Protein AF-A0A6G6PR09-F1 (afdb_monomer_lite)

Sequence (171 aa):
MLKPNISISYILFSMFFFPSIVLSKNTSIIDSQLFGDISKYIDTPKATYYAAPSIQDLVKICNNGAQKGSSNEYSHCLGFLEAAQQYVTKGTGNCPSISLKDILDNIKYQIDKYEEINTTKRWVYDNKNKTKFEVTSLKPNYINPWQQPAFPFITDALIELGCKKPSNTTQ

Secondary structure (DSSP, 8-state):
--------------------------------TTS--GGGG--SS-----PPPBHHHHHHHHHHHHHH--HHHHHHHHHHHHHHHHHHHTTTSB-----HHHHHHHHHHHHHHHHHHHEEEEEEEETTTTEEEEEEEE-TT---GGGSBHHHHHHHHHHHTT-B-------

Structure (mmCIF, N/CA/C/O backbone):
data_AF-A0A6G6PR09-F1
#
_entry.id   AF-A0A6G6PR09-F1
#
loop_
_atom_site.group_PDB
_atom_site.id
_atom_site.type_symbol
_atom_site.label_atom_id
_atom_site.label_alt_id
_atom_site.label_comp_id
_atom_site.label_asym_id
_atom_site.label_entity_id
_atom_site.label_seq_id
_atom_site.pdbx_PDB_ins_code
_atom_site.Cartn_x
_atom_site.Cartn_y
_atom_site.Cartn_z
_atom_site.occupancy
_atom_site.B_iso_or_equiv
_atom_site.auth_seq_id
_atom_site.auth_comp_id
_atom_site.auth_asym_id
_atom_site.auth_atom_id
_atom_site.pdbx_PDB_model_num
ATOM 1 N N . MET A 1 1 ? 54.053 -10.218 -49.574 1.00 40.81 1 MET A N 1
ATOM 2 C CA . MET A 1 1 ? 54.718 -10.422 -48.266 1.00 40.81 1 MET A CA 1
ATOM 3 C C . MET A 1 1 ? 53.695 -11.079 -47.341 1.00 40.81 1 MET A C 1
ATOM 5 O O . MET A 1 1 ? 52.720 -10.437 -47.001 1.00 40.81 1 MET A O 1
ATOM 9 N N . LEU A 1 2 ? 53.596 -12.412 -47.337 1.00 33.66 2 LEU A N 1
ATOM 10 C CA . LEU A 1 2 ? 54.280 -13.363 -46.436 1.00 33.66 2 LEU A CA 1
ATOM 11 C C . LEU A 1 2 ? 53.885 -13.242 -44.947 1.00 33.66 2 LEU A C 1
ATOM 13 O O . LEU A 1 2 ? 54.615 -12.690 -44.142 1.00 33.66 2 LEU A O 1
ATOM 17 N N . LYS A 1 3 ? 52.727 -13.863 -44.683 1.00 35.44 3 LYS A N 1
ATOM 18 C CA . LYS A 1 3 ? 52.339 -14.773 -43.590 1.00 35.44 3 LYS A CA 1
ATOM 19 C C . LYS A 1 3 ? 52.269 -14.335 -42.103 1.00 35.44 3 LYS A C 1
ATOM 21 O O . LYS A 1 3 ? 52.972 -13.434 -41.669 1.00 35.44 3 LYS A O 1
ATOM 26 N N . PRO A 1 4 ? 51.375 -15.023 -41.351 1.00 63.50 4 PRO A N 1
ATOM 27 C CA . PRO A 1 4 ? 50.831 -14.685 -40.036 1.00 63.50 4 PRO A CA 1
ATOM 28 C C . PRO A 1 4 ? 51.461 -15.545 -38.922 1.00 63.50 4 PRO A C 1
ATOM 30 O O . PRO A 1 4 ? 52.334 -16.351 -39.215 1.00 63.50 4 PRO A O 1
ATOM 33 N N . ASN A 1 5 ? 50.975 -15.432 -37.680 1.00 35.88 5 ASN A N 1
ATOM 34 C CA . ASN A 1 5 ? 51.024 -16.466 -36.626 1.00 35.88 5 ASN A CA 1
ATOM 35 C C . ASN A 1 5 ? 50.200 -15.980 -35.414 1.00 35.88 5 ASN A C 1
ATOM 37 O O . ASN A 1 5 ? 50.211 -14.785 -35.152 1.00 35.88 5 ASN A O 1
ATOM 41 N N . ILE A 1 6 ? 49.513 -16.755 -34.572 1.00 39.53 6 ILE A N 1
ATOM 42 C CA . ILE A 1 6 ? 49.027 -18.142 -34.508 1.00 39.53 6 ILE A CA 1
ATOM 43 C C . ILE A 1 6 ? 47.981 -18.117 -33.368 1.00 39.53 6 ILE A C 1
ATOM 45 O O . ILE A 1 6 ? 48.149 -17.406 -32.379 1.00 39.53 6 ILE A O 1
ATOM 49 N N . SER A 1 7 ? 46.915 -18.897 -33.521 1.00 40.12 7 SER A N 1
ATOM 50 C CA . SER A 1 7 ? 45.900 -19.229 -32.512 1.00 40.12 7 SER A CA 1
ATOM 51 C C . SER A 1 7 ? 46.397 -20.335 -31.578 1.00 40.12 7 SER A C 1
ATOM 53 O O . SER A 1 7 ? 46.925 -21.305 -32.111 1.00 40.12 7 SER A O 1
ATOM 55 N N . ILE A 1 8 ? 46.152 -20.270 -30.257 1.00 41.16 8 ILE A N 1
ATOM 56 C CA . ILE A 1 8 ? 46.015 -21.475 -29.409 1.00 41.16 8 ILE A CA 1
ATOM 57 C C . ILE A 1 8 ? 44.944 -21.260 -28.325 1.00 41.16 8 ILE A C 1
ATOM 59 O O . ILE A 1 8 ? 45.039 -20.381 -27.474 1.00 41.16 8 ILE A O 1
ATOM 63 N N . SER A 1 9 ? 43.937 -22.127 -28.396 1.00 38.12 9 SER A N 1
ATOM 64 C CA . SER A 1 9 ? 42.844 -22.385 -27.460 1.00 38.12 9 SER A CA 1
ATOM 65 C C . SER A 1 9 ? 43.306 -23.299 -26.320 1.00 38.12 9 SER A C 1
ATOM 67 O O . SER A 1 9 ? 44.009 -24.261 -26.609 1.00 38.12 9 SER A O 1
ATOM 69 N N . TYR A 1 10 ? 42.855 -23.077 -25.078 1.00 35.19 10 TYR A N 1
ATOM 70 C CA . TYR A 1 10 ? 42.720 -24.145 -24.077 1.00 35.19 10 TYR A CA 1
ATOM 71 C C . TYR A 1 10 ? 41.512 -23.898 -23.168 1.00 35.19 10 TYR A C 1
ATOM 73 O O . TYR A 1 10 ? 41.486 -22.998 -22.333 1.00 35.19 10 TYR A O 1
ATOM 81 N N . ILE A 1 11 ? 40.515 -24.758 -23.357 1.00 42.94 11 ILE A N 1
ATOM 82 C CA . ILE A 1 11 ? 39.479 -25.107 -22.389 1.00 42.94 11 ILE A CA 1
ATOM 83 C C . ILE A 1 11 ? 40.170 -25.844 -21.238 1.00 42.94 11 ILE A C 1
ATOM 85 O O . ILE A 1 11 ? 40.898 -26.805 -21.491 1.00 42.94 11 ILE A O 1
ATOM 89 N N . LEU A 1 12 ? 39.912 -25.452 -19.989 1.00 40.41 12 LEU A N 1
ATOM 90 C CA . LEU A 1 12 ? 40.232 -26.285 -18.832 1.00 40.41 12 LEU A CA 1
ATOM 91 C C . LEU A 1 12 ? 39.051 -26.332 -17.866 1.00 40.41 12 LEU A C 1
ATOM 93 O O . LEU A 1 12 ? 38.609 -25.346 -17.284 1.00 40.41 12 LEU A O 1
ATOM 97 N N . PHE A 1 13 ? 38.525 -27.546 -17.814 1.00 33.62 13 PHE A N 1
ATOM 98 C CA . PHE A 1 13 ? 37.441 -28.067 -17.011 1.00 33.62 13 PHE A CA 1
ATOM 99 C C . PHE A 1 13 ? 37.963 -28.399 -15.602 1.00 33.62 13 PHE A C 1
ATOM 101 O O . PHE A 1 13 ? 39.130 -28.753 -15.444 1.00 33.62 13 PHE A O 1
ATOM 108 N N . SER A 1 14 ? 37.048 -28.422 -14.630 1.00 38.00 14 SER A N 1
ATOM 109 C CA . SER A 1 14 ? 37.164 -28.992 -13.275 1.00 38.00 14 SER A CA 1
ATOM 110 C C . SER A 1 14 ? 37.894 -28.169 -12.199 1.00 38.00 14 SER A C 1
ATOM 112 O O . SER A 1 14 ? 39.091 -27.933 -12.262 1.00 38.00 14 SER A O 1
ATOM 114 N N . MET A 1 15 ? 37.172 -27.829 -11.126 1.00 31.97 15 MET A N 1
ATOM 115 C CA . MET A 1 15 ? 37.265 -28.590 -9.875 1.00 31.97 15 MET A CA 1
ATOM 116 C C . MET A 1 15 ? 36.101 -28.243 -8.942 1.00 31.97 15 MET A C 1
ATOM 118 O O . MET A 1 15 ? 35.876 -27.097 -8.563 1.00 31.97 15 MET A O 1
ATOM 122 N N . PHE A 1 16 ? 35.363 -29.293 -8.592 1.00 36.72 16 PHE A N 1
ATOM 123 C CA . PHE A 1 16 ? 34.460 -29.363 -7.456 1.00 36.72 16 PHE A CA 1
ATOM 124 C C . PHE A 1 16 ? 35.227 -29.065 -6.164 1.00 36.72 16 PHE A C 1
ATOM 126 O O . PHE A 1 16 ? 36.218 -29.733 -5.889 1.00 36.72 16 PHE A O 1
ATOM 133 N N . PHE A 1 17 ? 34.713 -28.158 -5.337 1.00 34.56 17 PHE A N 1
ATOM 134 C CA . PHE A 1 17 ? 34.972 -28.152 -3.898 1.00 34.56 17 PHE A CA 1
ATOM 135 C C . PHE A 1 17 ? 33.688 -27.754 -3.166 1.00 34.56 17 PHE A C 1
ATOM 137 O O . PHE A 1 17 ? 33.356 -26.580 -3.032 1.00 34.56 17 PHE A O 1
ATOM 144 N N . PHE A 1 18 ? 32.954 -28.766 -2.703 1.00 36.69 18 PHE A N 1
ATOM 145 C CA . PHE A 1 18 ? 32.097 -28.631 -1.530 1.00 36.69 18 PHE A CA 1
ATOM 146 C C . PHE A 1 18 ? 32.991 -28.702 -0.289 1.00 36.69 18 PHE A C 1
ATOM 148 O O . PHE A 1 18 ? 33.855 -29.580 -0.214 1.00 36.69 18 PHE A O 1
ATOM 155 N N . PRO A 1 19 ? 32.710 -27.886 0.731 1.00 36.38 19 PRO A N 1
ATOM 156 C CA . PRO A 1 19 ? 32.724 -28.433 2.074 1.00 36.38 19 PRO A CA 1
ATOM 157 C C . PRO A 1 19 ? 31.354 -28.273 2.729 1.00 36.38 19 PRO A C 1
ATOM 159 O O . PRO A 1 19 ? 30.782 -27.187 2.818 1.00 36.38 19 PRO A O 1
ATOM 162 N N . SER A 1 20 ? 30.842 -29.409 3.191 1.00 30.77 20 SER A N 1
ATOM 163 C CA . SER A 1 20 ? 29.662 -29.523 4.031 1.00 30.77 20 SER A CA 1
ATOM 164 C C . SER A 1 20 ? 29.865 -28.850 5.393 1.00 30.77 20 SER A C 1
ATOM 166 O O . SER A 1 20 ? 30.828 -29.104 6.107 1.00 30.77 20 SER A O 1
ATOM 168 N N . ILE A 1 21 ? 28.886 -28.008 5.705 1.00 43.84 21 ILE A N 1
ATOM 169 C CA . ILE A 1 21 ? 28.291 -27.596 6.985 1.00 43.84 21 ILE A CA 1
ATOM 170 C C . ILE A 1 21 ? 28.734 -28.387 8.236 1.00 43.84 21 ILE A C 1
ATOM 172 O O . ILE A 1 21 ? 28.535 -29.598 8.301 1.00 43.84 21 ILE A O 1
ATOM 176 N N . VAL A 1 22 ? 29.112 -27.657 9.302 1.00 31.44 22 VAL A N 1
ATOM 177 C CA . VAL A 1 22 ? 28.825 -28.034 10.704 1.00 31.44 22 VAL A CA 1
ATOM 178 C C . VAL A 1 22 ? 28.330 -26.815 11.511 1.00 31.44 22 VAL A C 1
ATOM 180 O O . VAL A 1 22 ? 29.077 -25.900 11.835 1.00 31.44 22 VAL A O 1
ATOM 183 N N . LEU A 1 23 ? 27.022 -26.854 11.785 1.00 32.34 23 LEU A N 1
ATOM 184 C CA . LEU A 1 23 ? 26.213 -26.367 12.916 1.00 32.34 23 LEU A CA 1
ATOM 185 C C . LEU A 1 23 ? 26.859 -25.512 14.041 1.00 32.34 23 LEU A C 1
ATOM 187 O O . LEU A 1 23 ? 27.696 -26.017 14.782 1.00 32.34 23 LEU A O 1
ATOM 191 N N . SER A 1 24 ? 26.292 -24.324 14.329 1.00 26.30 24 SER A N 1
ATOM 192 C CA . SER A 1 24 ? 25.945 -23.905 15.711 1.00 26.30 24 SER A CA 1
ATOM 193 C C . SER A 1 24 ? 25.083 -22.623 15.782 1.00 26.30 24 SER A C 1
ATOM 195 O O . SER A 1 24 ? 25.520 -21.542 15.411 1.00 26.30 24 SER A O 1
ATOM 197 N N . LYS A 1 25 ? 23.873 -22.793 16.339 1.00 30.00 25 LYS A N 1
ATOM 198 C CA . LYS A 1 25 ? 23.043 -21.872 17.153 1.00 30.00 25 LYS A CA 1
ATOM 199 C C . LYS A 1 25 ? 22.639 -20.482 16.613 1.00 30.00 25 LYS A C 1
ATOM 201 O O . LYS A 1 25 ? 23.287 -19.478 16.854 1.00 30.00 25 LYS A O 1
ATOM 206 N N . ASN A 1 26 ? 21.405 -20.448 16.101 1.00 33.03 26 ASN A N 1
ATOM 207 C CA . ASN A 1 26 ? 20.289 -19.645 16.627 1.00 33.03 26 ASN A CA 1
ATOM 208 C C . ASN A 1 26 ? 20.554 -18.152 16.924 1.00 33.03 26 ASN A C 1
ATOM 210 O O . ASN A 1 26 ? 20.857 -17.815 18.063 1.00 33.03 26 ASN A O 1
ATOM 214 N N . THR A 1 27 ? 20.340 -17.263 15.947 1.00 32.69 27 THR A N 1
ATOM 215 C CA . THR A 1 27 ? 19.473 -16.058 16.040 1.00 32.69 27 THR A CA 1
ATOM 216 C C . THR A 1 27 ? 19.526 -15.247 14.735 1.00 32.69 27 THR A C 1
ATOM 218 O O . THR A 1 27 ? 20.596 -14.965 14.218 1.00 32.69 27 THR A O 1
ATOM 221 N N . SER A 1 28 ? 18.341 -14.928 14.197 1.00 39.78 28 SER A N 1
ATOM 222 C CA . SER A 1 28 ? 18.007 -13.851 13.242 1.00 39.78 28 SER A CA 1
ATOM 223 C C . SER A 1 28 ? 19.140 -13.221 12.410 1.00 39.78 28 SER A C 1
ATOM 225 O O . SER A 1 28 ? 19.775 -12.266 12.855 1.00 39.78 28 SER A O 1
ATOM 227 N N . ILE A 1 29 ? 19.301 -13.641 11.154 1.00 31.45 29 ILE A N 1
ATOM 228 C CA . ILE A 1 29 ? 20.014 -12.848 10.143 1.00 31.45 29 ILE A CA 1
ATOM 229 C C . ILE A 1 29 ? 19.167 -12.865 8.872 1.00 31.45 29 ILE A C 1
ATOM 231 O O . ILE A 1 29 ? 19.088 -13.868 8.171 1.00 31.45 29 ILE A O 1
ATOM 235 N N . ILE A 1 30 ? 18.481 -11.750 8.629 1.00 39.62 30 ILE A N 1
ATOM 236 C CA . ILE A 1 30 ? 17.954 -11.393 7.315 1.00 39.62 30 ILE A CA 1
ATOM 237 C C . ILE A 1 30 ? 19.177 -11.058 6.455 1.00 39.62 30 ILE A C 1
ATOM 239 O O . ILE A 1 30 ? 20.018 -10.255 6.861 1.00 39.62 30 ILE A O 1
ATOM 243 N N . ASP A 1 31 ? 19.284 -11.725 5.308 1.00 32.38 31 ASP A N 1
ATOM 244 C CA . ASP A 1 31 ? 20.368 -11.638 4.330 1.00 32.38 31 ASP A CA 1
ATOM 245 C C . ASP A 1 31 ? 20.856 -10.201 4.069 1.00 32.38 31 ASP A C 1
ATOM 247 O O . ASP A 1 31 ? 20.256 -9.437 3.317 1.00 32.38 31 ASP A O 1
ATOM 251 N N . SER A 1 32 ? 22.016 -9.854 4.633 1.00 34.84 32 SER A N 1
ATOM 252 C CA . SER A 1 32 ? 22.806 -8.672 4.246 1.00 34.84 32 SER A CA 1
ATOM 253 C C . SER A 1 32 ? 23.679 -8.912 3.004 1.00 34.84 32 SER A C 1
ATOM 255 O O . SER A 1 32 ? 24.531 -8.091 2.686 1.00 34.84 32 SER A O 1
ATOM 257 N N . GLN A 1 33 ? 23.492 -10.014 2.269 1.00 32.50 33 GLN A N 1
ATOM 258 C CA . GLN A 1 33 ? 24.347 -10.350 1.121 1.00 32.50 33 GLN A CA 1
ATOM 259 C C . GLN A 1 33 ? 23.964 -9.663 -0.203 1.00 32.50 33 GLN A C 1
ATOM 261 O O . GLN A 1 33 ? 24.660 -9.854 -1.196 1.00 32.50 33 GLN A O 1
ATOM 266 N N . LEU A 1 34 ? 22.921 -8.821 -0.235 1.00 39.34 34 LEU A N 1
ATOM 267 C CA . LEU A 1 34 ? 22.597 -8.004 -1.419 1.00 39.34 34 LEU A CA 1
ATOM 268 C C . LEU A 1 34 ? 23.230 -6.599 -1.401 1.00 39.34 34 LEU A C 1
ATOM 270 O O . LEU A 1 34 ? 23.156 -5.881 -2.395 1.00 39.34 34 LEU A O 1
ATOM 274 N N . PHE A 1 35 ? 23.879 -6.204 -0.303 1.00 41.72 35 PHE A N 1
ATOM 275 C CA . PHE A 1 35 ? 24.523 -4.897 -0.170 1.00 41.72 35 PHE A CA 1
ATOM 276 C C . PHE A 1 35 ? 26.029 -5.089 0.006 1.00 41.72 35 PHE A C 1
ATOM 278 O O . PHE A 1 35 ? 26.536 -5.208 1.118 1.00 41.72 35 PHE A O 1
ATOM 285 N N . GLY A 1 36 ? 26.738 -5.170 -1.121 1.00 36.78 36 GLY A N 1
ATOM 286 C CA . GLY A 1 36 ? 28.199 -5.164 -1.144 1.00 36.78 36 GLY A CA 1
ATOM 287 C C . GLY A 1 36 ? 28.772 -3.915 -0.470 1.00 36.78 36 GLY A C 1
ATOM 288 O O . GLY A 1 36 ? 28.155 -2.854 -0.481 1.00 36.78 36 GLY A O 1
ATOM 289 N N . ASP A 1 37 ? 29.955 -4.078 0.118 1.00 37.78 37 ASP A N 1
ATOM 290 C CA . ASP A 1 37 ? 30.722 -3.104 0.902 1.00 37.78 37 ASP A CA 1
ATOM 291 C C . ASP A 1 37 ? 30.702 -1.669 0.317 1.00 37.78 37 ASP A C 1
ATOM 293 O O . ASP A 1 37 ? 31.425 -1.334 -0.624 1.00 37.78 37 ASP A O 1
ATOM 297 N N . ILE A 1 38 ? 29.860 -0.794 0.885 1.00 45.84 38 ILE A N 1
ATOM 298 C CA . ILE A 1 38 ? 29.630 0.593 0.419 1.00 45.84 38 ILE A CA 1
ATOM 299 C C . ILE A 1 38 ? 30.730 1.550 0.934 1.00 45.84 38 ILE A C 1
ATOM 301 O O . ILE A 1 38 ? 30.760 2.729 0.579 1.00 45.84 38 ILE A O 1
ATOM 305 N N . SER A 1 39 ? 31.693 1.070 1.735 1.00 40.75 39 SER A N 1
ATOM 306 C CA . SER A 1 39 ? 32.714 1.930 2.366 1.00 40.75 39 SER A CA 1
ATOM 307 C C . SER A 1 39 ? 33.608 2.684 1.371 1.00 40.75 39 SER A C 1
ATOM 309 O O . SER A 1 39 ? 34.194 3.704 1.723 1.00 40.75 39 SER A O 1
ATOM 311 N N . LYS A 1 40 ? 33.658 2.250 0.105 1.00 36.66 40 LYS A N 1
ATOM 312 C CA . LYS A 1 40 ? 34.451 2.892 -0.954 1.00 36.66 40 LYS A CA 1
ATOM 313 C C . LYS A 1 40 ? 33.757 4.057 -1.676 1.00 36.66 40 LYS A C 1
ATOM 315 O O . LYS A 1 40 ? 34.389 4.682 -2.522 1.00 36.66 40 LYS A O 1
ATOM 320 N N . TYR A 1 41 ? 32.495 4.354 -1.351 1.00 42.84 41 TYR A N 1
ATOM 321 C CA . TYR A 1 41 ? 31.700 5.429 -1.973 1.00 42.84 41 TYR A CA 1
ATOM 322 C C . TYR A 1 41 ? 31.380 6.596 -1.018 1.00 42.84 41 TYR A C 1
ATOM 324 O O . TYR A 1 41 ? 30.600 7.491 -1.357 1.00 42.84 41 TYR A O 1
ATOM 332 N N . ILE A 1 42 ? 31.993 6.612 0.170 1.00 41.50 42 ILE A N 1
ATOM 333 C CA . ILE A 1 42 ? 31.803 7.648 1.193 1.00 41.50 42 ILE A CA 1
ATOM 334 C C . ILE A 1 42 ? 32.689 8.860 0.867 1.00 41.50 42 ILE A C 1
ATOM 336 O O . ILE A 1 42 ? 33.671 9.127 1.541 1.00 41.50 42 ILE A O 1
ATOM 340 N N . ASP A 1 43 ? 32.338 9.570 -0.202 1.00 42.50 43 ASP A N 1
ATOM 341 C CA . ASP A 1 43 ? 32.678 10.990 -0.380 1.00 42.50 43 ASP A CA 1
ATOM 342 C C . ASP A 1 43 ? 31.582 11.706 -1.195 1.00 42.50 43 ASP A C 1
ATOM 344 O O . ASP A 1 43 ? 31.814 12.544 -2.064 1.00 42.50 43 ASP A O 1
ATOM 348 N N . THR A 1 44 ? 30.327 11.338 -0.921 1.00 40.97 44 THR A N 1
ATOM 349 C CA . THR A 1 44 ? 29.128 12.000 -1.449 1.00 40.97 44 THR A CA 1
ATOM 350 C C . THR A 1 44 ? 28.242 12.469 -0.292 1.00 40.97 44 THR A C 1
ATOM 352 O O . THR A 1 44 ? 28.250 11.855 0.780 1.00 40.97 44 THR A O 1
ATOM 355 N N . PRO A 1 45 ? 27.509 13.589 -0.451 1.00 39.91 45 PRO A N 1
ATOM 356 C CA . PRO A 1 45 ? 26.755 14.212 0.631 1.00 39.91 45 PRO A CA 1
ATOM 357 C C . PRO A 1 45 ? 25.764 13.219 1.241 1.00 39.91 45 PRO A C 1
ATOM 359 O O . PRO A 1 45 ? 24.792 12.834 0.603 1.00 39.91 45 PRO A O 1
ATOM 362 N N . LYS A 1 46 ? 26.049 12.817 2.486 1.00 35.03 46 LYS A N 1
ATOM 363 C CA . LYS A 1 46 ? 25.165 12.147 3.449 1.00 35.03 46 LYS A CA 1
ATOM 364 C C . LYS A 1 46 ? 24.144 11.217 2.779 1.00 35.03 46 LYS A C 1
ATOM 366 O O . LYS A 1 46 ? 22.962 11.550 2.700 1.00 35.03 46 LYS A O 1
ATOM 371 N N . ALA A 1 47 ? 24.606 10.041 2.344 1.00 36.09 47 ALA A N 1
ATOM 372 C CA . ALA A 1 47 ? 23.732 8.920 2.015 1.00 36.09 47 ALA A CA 1
ATOM 373 C C . ALA A 1 47 ? 22.841 8.642 3.234 1.00 36.09 47 ALA A C 1
ATOM 375 O O . ALA A 1 47 ? 23.245 8.044 4.231 1.00 36.09 47 ALA A O 1
ATOM 376 N N . THR A 1 48 ? 21.642 9.204 3.192 1.00 36.34 48 THR A N 1
ATOM 377 C CA . THR A 1 48 ? 20.598 8.986 4.176 1.00 36.34 48 THR A CA 1
ATOM 378 C C . THR A 1 48 ? 20.187 7.542 3.969 1.00 36.34 48 THR A C 1
ATOM 380 O O . THR A 1 48 ? 19.875 7.144 2.850 1.00 36.34 48 THR A O 1
ATOM 383 N N . TYR A 1 49 ? 20.271 6.728 5.016 1.00 38.38 49 TYR A N 1
ATOM 384 C CA . TYR A 1 49 ? 19.745 5.372 4.995 1.00 38.38 49 TYR A CA 1
ATOM 385 C C . TYR A 1 49 ? 18.234 5.505 4.759 1.00 38.38 49 TYR A C 1
ATOM 387 O O . TYR A 1 49 ? 17.487 5.807 5.689 1.00 38.38 49 TYR A O 1
ATOM 395 N N . TYR A 1 50 ? 17.794 5.431 3.501 1.00 50.31 50 TYR A N 1
ATOM 396 C CA . TYR A 1 50 ? 16.383 5.544 3.153 1.00 50.31 50 TYR A CA 1
ATOM 397 C C . TYR A 1 50 ? 15.714 4.260 3.628 1.00 50.31 50 TYR A C 1
ATOM 399 O O . TYR A 1 50 ? 15.691 3.252 2.925 1.00 50.31 50 TYR A O 1
ATOM 407 N N . ALA A 1 51 ? 15.203 4.282 4.860 1.00 61.72 51 ALA A N 1
ATOM 408 C CA . ALA A 1 51 ? 14.187 3.329 5.266 1.00 61.72 51 ALA A CA 1
ATOM 409 C C . ALA A 1 51 ? 13.084 3.353 4.199 1.00 61.72 51 ALA A C 1
ATOM 411 O O . ALA A 1 51 ? 12.704 4.431 3.732 1.00 61.72 51 ALA A O 1
ATOM 412 N N . ALA A 1 52 ? 12.614 2.175 3.781 1.00 71.62 52 ALA A N 1
ATOM 413 C CA . ALA A 1 52 ? 11.527 2.091 2.815 1.00 71.62 52 ALA A CA 1
ATOM 414 C C . ALA A 1 52 ? 10.353 2.957 3.312 1.00 71.62 52 ALA A C 1
ATOM 416 O O . ALA A 1 52 ? 9.991 2.842 4.488 1.00 71.62 52 ALA A O 1
ATOM 417 N N . PRO A 1 53 ? 9.787 3.838 2.467 1.00 87.50 53 PRO A N 1
ATOM 418 C CA . PRO A 1 53 ? 8.737 4.749 2.895 1.00 87.50 53 PRO A CA 1
ATOM 419 C C . PRO A 1 53 ? 7.538 3.960 3.418 1.00 87.50 53 PRO A C 1
ATOM 421 O O . PRO A 1 53 ? 7.231 2.868 2.924 1.00 87.50 53 PRO A O 1
ATOM 424 N N . SER A 1 54 ? 6.843 4.522 4.407 1.00 93.00 54 SER A N 1
ATOM 425 C CA . SER A 1 54 ? 5.533 4.005 4.797 1.00 93.00 54 SER A CA 1
ATOM 426 C C . SER A 1 54 ? 4.533 4.186 3.648 1.00 93.00 54 SER A C 1
ATOM 428 O O . SER A 1 54 ? 4.738 5.032 2.769 1.00 93.00 54 SER A O 1
ATOM 430 N N . ILE A 1 55 ? 3.425 3.434 3.650 1.00 90.81 55 ILE A N 1
ATOM 431 C CA . ILE A 1 55 ? 2.350 3.655 2.665 1.00 90.81 55 ILE A CA 1
ATOM 432 C C . ILE A 1 55 ? 1.887 5.114 2.709 1.00 90.81 55 ILE A C 1
ATOM 434 O O . ILE A 1 55 ? 1.726 5.750 1.667 1.00 90.81 55 ILE A O 1
ATOM 438 N N . GLN A 1 56 ? 1.711 5.666 3.913 1.00 92.12 56 GLN A N 1
ATOM 439 C CA . GLN A 1 56 ? 1.271 7.045 4.082 1.00 92.12 56 GLN A CA 1
ATOM 440 C C . GLN A 1 56 ? 2.238 8.048 3.437 1.00 92.12 56 GLN A C 1
ATOM 442 O O . GLN A 1 56 ? 1.788 8.994 2.785 1.00 92.12 56 GLN A O 1
ATOM 447 N N . ASP A 1 57 ? 3.545 7.862 3.620 1.00 91.25 57 ASP A N 1
ATOM 448 C CA . ASP A 1 57 ? 4.552 8.773 3.072 1.00 91.25 57 ASP A CA 1
ATOM 449 C C . ASP A 1 57 ? 4.625 8.668 1.556 1.00 91.25 57 ASP A C 1
ATOM 451 O O . ASP A 1 57 ? 4.624 9.691 0.872 1.00 91.25 57 ASP A O 1
ATOM 455 N N . LEU A 1 58 ? 4.594 7.447 1.021 1.00 90.56 58 LEU A N 1
ATOM 456 C CA . LEU A 1 58 ? 4.588 7.246 -0.420 1.00 90.56 58 LEU A CA 1
ATOM 457 C C . LEU A 1 58 ? 3.359 7.889 -1.073 1.00 90.56 58 LEU A C 1
ATOM 459 O O . LEU A 1 58 ? 3.500 8.623 -2.048 1.00 90.56 58 LEU A O 1
ATOM 463 N N . VAL A 1 59 ? 2.162 7.667 -0.521 1.00 89.62 59 VAL A N 1
ATOM 464 C CA . VAL A 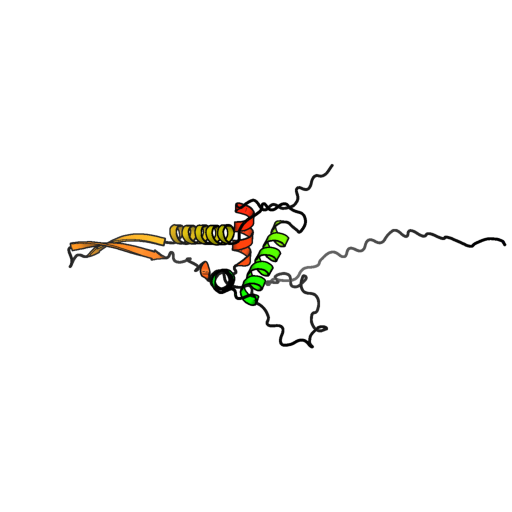1 59 ? 0.919 8.261 -1.040 1.00 89.62 59 VAL A CA 1
ATOM 465 C C . VAL A 1 59 ? 1.007 9.788 -1.032 1.00 89.62 59 VAL A C 1
ATOM 467 O O . VAL A 1 59 ? 0.607 10.431 -2.003 1.00 89.62 59 VAL A O 1
ATOM 470 N N . LYS A 1 60 ? 1.567 10.391 0.026 1.00 89.88 60 LYS A N 1
ATOM 471 C CA . LYS A 1 60 ? 1.799 11.843 0.086 1.00 89.88 60 LYS A CA 1
ATOM 472 C C . LYS A 1 60 ? 2.777 12.311 -0.989 1.00 89.88 60 LYS A C 1
ATOM 474 O O . LYS A 1 60 ? 2.462 13.273 -1.682 1.00 89.88 60 LYS A O 1
ATOM 479 N N . ILE A 1 61 ? 3.921 11.642 -1.140 1.00 88.25 61 ILE A N 1
ATOM 480 C CA . ILE A 1 61 ? 4.951 11.981 -2.136 1.00 88.25 61 ILE A CA 1
ATOM 481 C C . ILE A 1 61 ? 4.363 11.898 -3.549 1.00 88.25 61 ILE A C 1
ATOM 483 O O . ILE A 1 61 ? 4.471 12.849 -4.321 1.00 88.25 61 ILE A O 1
ATOM 487 N N . CYS A 1 62 ? 3.669 10.804 -3.867 1.00 87.50 62 CYS A N 1
ATOM 488 C CA . CYS A 1 62 ? 3.038 10.601 -5.167 1.00 87.50 62 CYS A CA 1
ATOM 489 C C . CYS A 1 62 ? 1.939 11.638 -5.454 1.00 87.50 62 CYS A C 1
ATOM 491 O O . CYS A 1 62 ? 1.912 12.217 -6.541 1.00 87.50 62 CYS A O 1
ATOM 493 N N . ASN A 1 63 ? 1.073 11.936 -4.478 1.00 86.56 63 ASN A N 1
ATOM 494 C CA . ASN A 1 63 ? 0.020 12.943 -4.641 1.00 86.56 63 ASN A CA 1
ATOM 495 C C . ASN A 1 63 ? 0.581 14.366 -4.754 1.00 86.56 63 ASN A C 1
ATOM 497 O O . ASN A 1 63 ? 0.119 15.135 -5.595 1.00 86.56 63 ASN A O 1
ATOM 501 N N . ASN A 1 64 ? 1.584 14.724 -3.947 1.00 82.25 64 ASN A N 1
ATOM 502 C CA . ASN A 1 64 ? 2.252 16.021 -4.049 1.00 82.25 64 ASN A CA 1
ATOM 503 C C . ASN A 1 64 ? 2.930 16.181 -5.413 1.00 82.25 64 ASN A C 1
ATOM 505 O O . ASN A 1 64 ? 2.747 17.211 -6.058 1.00 82.25 64 ASN A O 1
ATOM 509 N N . GLY A 1 65 ? 3.657 15.159 -5.875 1.00 76.25 65 GLY A N 1
ATOM 510 C CA . GLY A 1 65 ? 4.295 15.158 -7.190 1.00 76.25 65 GLY A CA 1
ATOM 511 C C . GLY A 1 65 ? 3.285 15.350 -8.322 1.00 76.25 65 GLY A C 1
ATOM 512 O O . GLY A 1 65 ? 3.474 16.222 -9.169 1.00 76.25 65 GLY A O 1
ATOM 513 N N . ALA A 1 66 ? 2.178 14.601 -8.291 1.00 75.19 66 ALA A N 1
ATOM 514 C CA . ALA A 1 66 ? 1.135 14.662 -9.313 1.00 75.19 66 ALA A CA 1
ATOM 515 C C . ALA A 1 66 ? 0.341 15.984 -9.309 1.00 75.19 66 ALA A C 1
ATOM 517 O O . ALA A 1 66 ? 0.004 16.495 -10.373 1.00 75.19 66 ALA A O 1
ATOM 518 N N . GLN A 1 67 ? 0.031 16.545 -8.134 1.00 75.56 67 GLN A N 1
ATOM 519 C CA . GLN A 1 67 ? -0.844 17.722 -8.017 1.00 75.56 67 GLN A CA 1
ATOM 520 C C . GLN A 1 67 ? -0.091 19.054 -8.011 1.00 75.56 67 GLN A C 1
ATOM 522 O O . GLN A 1 67 ? -0.600 20.048 -8.523 1.00 75.56 67 GLN A O 1
ATOM 527 N N . LYS A 1 68 ? 1.100 19.103 -7.404 1.00 72.50 68 LYS A N 1
ATOM 528 C CA . LYS A 1 68 ? 1.861 20.349 -7.202 1.00 72.50 68 LYS A CA 1
ATOM 529 C C . LYS A 1 68 ? 2.971 20.546 -8.234 1.00 72.50 68 LYS A C 1
ATOM 531 O O . LYS A 1 68 ? 3.669 21.553 -8.170 1.00 72.50 68 LYS A O 1
ATOM 536 N N . GLY A 1 69 ? 3.166 19.596 -9.154 1.00 66.06 69 GLY A N 1
ATOM 537 C CA . GLY A 1 69 ? 4.224 19.665 -10.168 1.00 66.06 69 GLY A CA 1
ATOM 538 C C . GLY A 1 69 ? 5.637 19.619 -9.579 1.00 66.06 69 GLY A C 1
ATOM 539 O O . GLY A 1 69 ? 6.591 20.082 -10.201 1.00 66.06 69 GLY A O 1
ATOM 540 N N . SER A 1 70 ? 5.783 19.087 -8.363 1.00 75.44 70 SER A N 1
ATOM 541 C CA . SER A 1 70 ? 7.077 18.923 -7.706 1.00 75.44 70 SER A CA 1
ATOM 542 C C . SER A 1 70 ? 7.863 17.818 -8.409 1.00 75.44 70 SER A C 1
ATOM 544 O O . SER A 1 70 ? 7.664 16.631 -8.149 1.00 75.44 70 SER A O 1
ATOM 546 N N . SER A 1 71 ? 8.747 18.216 -9.329 1.00 74.06 71 SER A N 1
ATOM 547 C CA . SER A 1 71 ? 9.533 17.297 -10.168 1.00 74.06 71 SER A CA 1
ATOM 548 C C . SER A 1 71 ? 10.312 16.266 -9.342 1.00 74.06 71 SER A C 1
ATOM 550 O O . SER A 1 71 ? 10.370 15.091 -9.705 1.00 74.06 71 SER A O 1
ATOM 552 N N . ASN A 1 72 ? 10.840 16.672 -8.183 1.00 81.25 72 ASN A N 1
ATOM 553 C CA . ASN A 1 72 ? 11.609 15.790 -7.306 1.00 81.25 72 ASN A CA 1
ATOM 554 C C . ASN A 1 72 ? 10.726 14.732 -6.629 1.00 81.25 72 ASN A C 1
ATOM 556 O O . ASN A 1 72 ? 11.073 13.554 -6.639 1.00 81.25 72 ASN A O 1
ATOM 560 N N . GLU A 1 73 ? 9.578 15.127 -6.067 1.00 79.38 73 GLU A N 1
ATOM 561 C CA . GLU A 1 73 ? 8.644 14.186 -5.426 1.00 79.38 73 GLU A CA 1
ATOM 562 C C . GLU A 1 73 ? 8.018 13.242 -6.458 1.00 79.38 73 GLU A C 1
ATOM 564 O O . GLU A 1 73 ? 7.900 12.042 -6.212 1.00 79.38 73 GLU A O 1
ATOM 569 N N . TYR A 1 74 ? 7.683 13.762 -7.641 1.00 79.75 74 TYR A N 1
ATOM 570 C CA . TYR A 1 74 ? 7.163 12.951 -8.736 1.00 79.75 74 TYR A CA 1
ATOM 571 C C . TYR A 1 74 ? 8.196 11.927 -9.224 1.00 79.75 74 TYR A C 1
ATOM 573 O O . TYR A 1 74 ? 7.883 10.743 -9.326 1.00 79.75 74 TYR A O 1
ATOM 581 N N . SER A 1 75 ? 9.449 12.347 -9.435 1.00 81.19 75 SER A N 1
ATOM 582 C CA . SER A 1 75 ? 10.538 11.442 -9.833 1.00 81.19 75 SER A CA 1
ATOM 583 C C . SER A 1 75 ? 10.822 10.382 -8.767 1.00 81.19 75 SER A C 1
ATOM 585 O O . SER A 1 75 ? 11.060 9.225 -9.102 1.00 81.19 75 SER A O 1
ATOM 587 N N . HIS A 1 76 ? 10.748 10.745 -7.481 1.00 84.19 76 HIS A N 1
ATOM 588 C CA . HIS A 1 76 ? 10.916 9.791 -6.384 1.00 84.19 76 HIS A CA 1
ATOM 589 C C . HIS A 1 76 ? 9.790 8.748 -6.354 1.00 84.19 76 HIS A C 1
ATOM 591 O O . HIS A 1 76 ? 10.063 7.555 -6.230 1.00 84.19 76 HIS A O 1
ATOM 597 N N . CYS A 1 77 ? 8.537 9.183 -6.527 1.00 89.06 77 CYS A N 1
ATOM 598 C CA . CYS A 1 77 ? 7.392 8.281 -6.651 1.00 89.06 77 CYS A CA 1
ATOM 599 C C . CYS A 1 77 ? 7.573 7.308 -7.829 1.00 89.06 77 CYS A C 1
ATOM 601 O O . CYS A 1 77 ? 7.458 6.096 -7.648 1.00 89.06 77 CYS A O 1
ATOM 603 N N . LEU A 1 78 ? 7.912 7.823 -9.018 1.00 87.75 78 LEU A N 1
ATOM 604 C CA . LEU A 1 78 ? 8.110 6.998 -10.210 1.00 87.75 78 LEU A CA 1
ATOM 605 C C . LEU A 1 78 ? 9.249 5.991 -10.042 1.00 87.75 78 LEU A C 1
ATOM 607 O O . LEU A 1 78 ? 9.054 4.820 -10.353 1.00 87.75 78 LEU A O 1
ATOM 611 N N . GLY A 1 79 ? 10.395 6.406 -9.497 1.00 88.12 79 GLY A N 1
ATOM 612 C CA . GLY A 1 79 ? 11.522 5.500 -9.265 1.00 88.12 79 GLY A CA 1
ATOM 613 C C . GLY A 1 79 ? 11.174 4.359 -8.304 1.00 88.12 79 GLY A C 1
ATOM 614 O O . GLY A 1 79 ? 11.587 3.219 -8.514 1.00 88.12 79 GLY A O 1
ATOM 615 N N . PHE A 1 80 ? 10.360 4.633 -7.280 1.00 89.81 80 PHE A N 1
ATOM 616 C CA . PHE A 1 80 ? 9.899 3.598 -6.354 1.00 89.81 80 PHE A CA 1
ATOM 617 C C . PHE A 1 80 ? 8.942 2.600 -7.025 1.00 89.81 80 PHE A C 1
ATOM 619 O O . PHE A 1 80 ? 9.063 1.390 -6.821 1.00 89.81 80 PHE A O 1
ATOM 626 N N . LEU A 1 81 ? 8.017 3.094 -7.855 1.00 90.00 81 LEU A N 1
ATOM 627 C CA . LEU A 1 81 ? 7.101 2.247 -8.622 1.00 90.00 81 LEU A CA 1
ATOM 628 C C . LEU A 1 81 ? 7.830 1.409 -9.671 1.00 90.00 81 LEU A C 1
ATOM 630 O O . LEU A 1 81 ? 7.534 0.224 -9.814 1.00 90.00 81 LEU A O 1
ATOM 634 N N . GLU A 1 82 ? 8.808 1.992 -10.360 1.00 89.00 82 GLU A N 1
ATOM 635 C CA . GLU A 1 82 ? 9.625 1.281 -11.338 1.00 89.00 82 GLU A CA 1
ATOM 636 C C . GLU A 1 82 ? 10.424 0.158 -10.667 1.00 89.00 82 GLU A C 1
ATOM 638 O O . GLU A 1 82 ? 10.425 -0.971 -11.156 1.00 89.00 82 GLU A O 1
ATOM 643 N N . ALA A 1 83 ? 11.025 0.416 -9.501 1.00 89.88 83 ALA A N 1
ATOM 644 C CA . ALA A 1 83 ? 11.723 -0.611 -8.732 1.00 89.88 83 ALA A CA 1
ATOM 645 C C . ALA A 1 83 ? 10.787 -1.762 -8.317 1.00 89.88 83 ALA A C 1
ATOM 647 O O . ALA A 1 83 ? 11.147 -2.936 -8.447 1.00 89.88 83 ALA A O 1
ATOM 648 N N . ALA A 1 84 ? 9.567 -1.451 -7.865 1.00 91.94 84 ALA A N 1
ATOM 649 C CA . ALA A 1 84 ? 8.566 -2.465 -7.535 1.00 91.94 84 ALA A CA 1
ATOM 650 C C . ALA A 1 84 ? 8.135 -3.268 -8.775 1.00 91.94 84 ALA A C 1
ATOM 652 O O . ALA A 1 84 ? 8.034 -4.496 -8.725 1.00 91.94 84 ALA A O 1
ATOM 653 N N . GLN A 1 85 ? 7.954 -2.602 -9.916 1.00 90.12 85 GLN A N 1
ATOM 654 C CA . GLN A 1 85 ? 7.628 -3.250 -11.181 1.00 90.12 85 GLN A CA 1
ATOM 655 C C . GLN A 1 85 ? 8.752 -4.176 -11.654 1.00 90.12 85 GLN A C 1
ATOM 657 O O . GLN A 1 85 ? 8.492 -5.324 -12.029 1.00 90.12 85 GLN A O 1
ATOM 662 N N . GLN A 1 86 ? 10.004 -3.720 -11.598 1.00 89.38 86 GLN A N 1
ATOM 663 C CA . GLN A 1 86 ? 11.176 -4.533 -11.922 1.00 89.38 86 GLN A CA 1
ATOM 664 C C . GLN A 1 86 ? 11.285 -5.747 -10.992 1.00 89.38 86 GLN A C 1
ATOM 666 O O . GLN A 1 86 ? 11.580 -6.849 -11.459 1.00 89.38 86 GLN A O 1
ATOM 671 N N . TYR A 1 87 ? 10.975 -5.583 -9.703 1.00 90.25 87 TYR A N 1
ATOM 672 C CA . TYR A 1 87 ? 10.938 -6.682 -8.739 1.00 90.25 87 TYR A CA 1
ATOM 673 C C . TYR A 1 87 ? 9.876 -7.733 -9.096 1.00 90.25 87 TYR A C 1
ATOM 675 O O . TYR A 1 87 ? 10.186 -8.927 -9.177 1.00 90.25 87 TYR A O 1
ATOM 683 N N . VAL A 1 88 ? 8.638 -7.307 -9.371 1.00 90.88 88 VAL A N 1
ATOM 684 C CA . VAL A 1 88 ? 7.532 -8.216 -9.726 1.00 90.88 88 VAL A CA 1
ATOM 685 C C . VAL A 1 88 ? 7.820 -8.950 -11.035 1.00 90.88 88 VAL A C 1
ATOM 687 O O . VAL A 1 88 ? 7.613 -10.161 -11.133 1.00 90.88 88 VAL A O 1
ATOM 690 N N . THR A 1 89 ? 8.339 -8.239 -12.033 1.00 89.38 89 THR A N 1
ATOM 691 C CA . THR A 1 89 ? 8.622 -8.787 -13.367 1.00 89.38 89 THR A CA 1
ATOM 692 C C . THR A 1 89 ? 9.970 -9.495 -13.462 1.00 89.38 89 THR A C 1
ATOM 694 O O . THR A 1 89 ? 10.256 -10.102 -14.491 1.00 89.38 89 THR A O 1
ATOM 697 N N . LYS A 1 90 ? 10.825 -9.436 -12.433 1.00 87.25 90 LYS A N 1
ATOM 698 C CA . LYS A 1 90 ? 12.240 -9.847 -12.523 1.00 87.25 90 LYS A CA 1
ATOM 699 C C . LYS A 1 90 ? 12.961 -9.224 -13.735 1.00 87.25 90 LYS A C 1
ATOM 701 O O . LYS A 1 90 ? 13.758 -9.888 -14.396 1.00 87.25 90 LYS A O 1
ATOM 706 N N . GLY A 1 91 ? 12.604 -7.989 -14.088 1.00 75.12 91 GLY A N 1
ATOM 707 C CA . GLY A 1 91 ? 13.155 -7.242 -15.225 1.00 75.12 91 GLY A CA 1
ATOM 708 C C . GLY A 1 91 ? 12.805 -7.762 -16.630 1.00 75.12 91 GLY A C 1
ATOM 709 O O . GLY A 1 91 ? 13.183 -7.128 -17.606 1.00 75.12 91 GLY A O 1
ATOM 710 N N . THR A 1 92 ? 12.105 -8.895 -16.763 1.00 77.62 92 THR A N 1
ATOM 711 C CA . THR A 1 92 ? 11.810 -9.539 -18.068 1.00 77.62 92 THR A CA 1
ATOM 712 C C . THR A 1 92 ? 10.361 -10.019 -18.211 1.00 77.62 92 THR A C 1
ATOM 714 O O . THR A 1 92 ? 9.966 -10.543 -19.249 1.00 77.62 92 THR A O 1
ATOM 717 N N . GLY A 1 93 ? 9.562 -9.872 -17.157 1.00 80.81 93 GLY A N 1
ATOM 718 C CA . GLY A 1 93 ? 8.146 -10.205 -17.120 1.00 80.81 93 GLY A CA 1
ATOM 719 C C . GLY A 1 93 ? 7.273 -9.142 -17.783 1.00 80.81 93 GLY A C 1
ATOM 720 O O . GLY A 1 93 ? 7.736 -8.061 -18.136 1.00 80.81 93 GLY A O 1
ATOM 721 N N . ASN A 1 94 ? 5.990 -9.455 -17.943 1.00 86.75 94 ASN A N 1
ATOM 722 C CA . ASN A 1 94 ? 5.033 -8.552 -18.575 1.00 86.75 94 ASN A CA 1
ATOM 723 C C . ASN A 1 94 ? 4.259 -7.758 -17.516 1.00 86.75 94 ASN A C 1
ATOM 725 O O . ASN A 1 94 ? 3.774 -8.337 -16.541 1.00 86.75 94 ASN A O 1
ATOM 729 N N . CYS A 1 95 ? 4.092 -6.461 -17.753 1.00 88.62 95 CYS A N 1
ATOM 730 C CA . CYS A 1 95 ? 3.173 -5.602 -17.019 1.00 88.62 95 CYS A CA 1
ATOM 731 C C . CYS A 1 95 ? 2.293 -4.850 -18.016 1.00 88.62 95 CYS A C 1
ATOM 733 O O . CYS A 1 95 ? 2.831 -4.247 -18.947 1.00 88.62 95 CYS A O 1
ATOM 735 N N . PRO A 1 96 ? 0.962 -4.854 -17.837 1.00 90.38 96 PRO A N 1
ATOM 736 C CA . PRO A 1 96 ? 0.100 -3.983 -18.618 1.00 90.38 96 PRO A CA 1
ATOM 737 C C . PRO A 1 96 ? 0.408 -2.510 -18.312 1.00 90.38 96 PRO A C 1
ATOM 739 O O . PRO A 1 96 ? 1.060 -2.182 -17.321 1.00 90.38 96 PRO A O 1
ATOM 742 N N . SER A 1 97 ? -0.078 -1.611 -19.167 1.00 89.69 97 SER A N 1
ATOM 743 C CA . SER A 1 97 ? -0.027 -0.175 -18.888 1.00 89.69 97 SER A CA 1
ATOM 744 C C . SER A 1 97 ? -0.947 0.138 -17.707 1.00 89.69 97 SER A C 1
ATOM 746 O O . SER A 1 97 ? -2.162 0.205 -17.877 1.00 89.69 97 SER A O 1
ATOM 748 N N . ILE A 1 98 ? -0.364 0.313 -16.522 1.00 88.94 98 ILE A N 1
ATOM 749 C CA . ILE A 1 98 ? -1.063 0.616 -15.270 1.00 88.94 98 ILE A CA 1
ATOM 750 C C . ILE A 1 98 ? -0.778 2.074 -14.907 1.00 88.94 98 ILE A C 1
ATOM 752 O O . ILE A 1 98 ? 0.379 2.502 -14.918 1.00 88.94 98 ILE A O 1
ATOM 756 N N . SER A 1 99 ? -1.813 2.852 -14.583 1.00 89.31 99 SER A N 1
ATOM 757 C CA . SER A 1 99 ? -1.610 4.234 -14.143 1.00 89.31 99 SER A CA 1
ATOM 758 C C . SER A 1 99 ? -1.240 4.304 -12.658 1.00 89.31 99 SER A C 1
ATOM 760 O O . SER A 1 99 ? -1.623 3.448 -11.861 1.00 89.31 99 SER A O 1
ATOM 762 N N . LEU A 1 100 ? -0.553 5.379 -12.250 1.00 88.25 100 LEU A N 1
ATOM 763 C CA . LEU A 1 100 ? -0.304 5.671 -10.831 1.00 88.25 100 LEU A CA 1
ATOM 764 C C . LEU A 1 100 ? -1.609 5.650 -10.017 1.00 88.25 100 LEU A C 1
ATOM 766 O O . LEU A 1 100 ? -1.633 5.139 -8.901 1.00 88.25 100 LEU A O 1
ATOM 770 N N . LYS A 1 101 ? -2.699 6.176 -10.587 1.00 89.81 101 LYS A N 1
ATOM 771 C CA . LYS A 1 101 ? -4.011 6.197 -9.939 1.00 89.81 101 LYS A CA 1
ATOM 772 C C . LYS A 1 101 ? -4.522 4.782 -9.659 1.00 89.81 101 LYS A C 1
ATOM 774 O O . LYS A 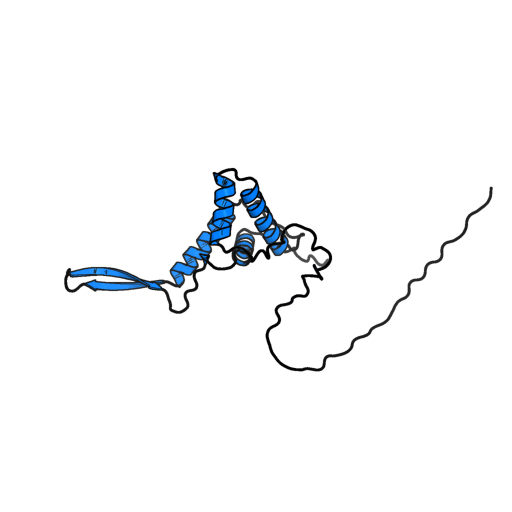1 101 ? -4.972 4.537 -8.548 1.00 89.81 101 LYS A O 1
ATOM 779 N N . ASP A 1 102 ? -4.399 3.859 -10.612 1.00 92.50 102 ASP A N 1
ATOM 780 C CA . ASP A 1 102 ? -4.862 2.474 -10.436 1.00 92.50 102 ASP A CA 1
ATOM 781 C C . ASP A 1 102 ? -4.103 1.764 -9.308 1.00 92.50 102 ASP A C 1
ATOM 783 O O . ASP A 1 102 ? -4.702 1.043 -8.511 1.00 92.50 102 ASP A O 1
ATOM 787 N N . ILE A 1 103 ? -2.794 2.017 -9.195 1.00 92.25 103 ILE A N 1
ATOM 788 C CA . ILE A 1 103 ? -1.959 1.470 -8.116 1.00 92.25 103 ILE A CA 1
ATOM 789 C C . ILE A 1 103 ? -2.411 2.028 -6.762 1.00 92.25 103 ILE A C 1
ATOM 791 O O . ILE A 1 103 ? -2.632 1.265 -5.824 1.00 92.25 103 ILE A O 1
ATOM 795 N N . LEU A 1 104 ? -2.568 3.352 -6.652 1.00 91.44 104 LEU A N 1
ATOM 796 C CA . LEU A 1 104 ? -2.974 3.997 -5.400 1.00 91.44 104 LEU A CA 1
ATOM 797 C C . LEU A 1 104 ? -4.396 3.599 -4.975 1.00 91.44 104 LEU A C 1
ATOM 799 O O . LEU A 1 104 ? -4.634 3.370 -3.788 1.00 91.44 104 LEU A O 1
ATOM 803 N N . ASP A 1 105 ? -5.320 3.476 -5.930 1.00 93.06 105 ASP A N 1
ATOM 804 C CA . ASP A 1 105 ? -6.689 3.024 -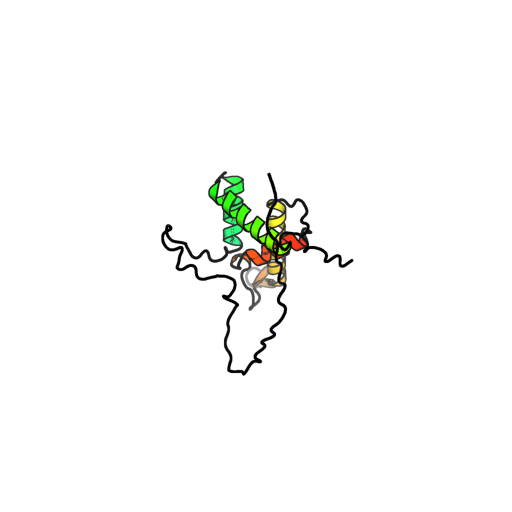5.679 1.00 93.06 105 ASP A CA 1
ATOM 805 C C . ASP A 1 105 ? -6.716 1.565 -5.208 1.00 93.06 105 ASP A C 1
ATOM 807 O O . ASP A 1 105 ? -7.447 1.238 -4.272 1.00 93.06 105 ASP A O 1
ATOM 811 N N . ASN A 1 106 ? -5.890 0.692 -5.798 1.00 94.56 106 ASN A N 1
ATOM 812 C CA . ASN A 1 106 ? -5.777 -0.695 -5.355 1.00 94.56 106 ASN A CA 1
ATOM 813 C C . ASN A 1 106 ? -5.176 -0.795 -3.938 1.00 94.56 106 ASN A C 1
ATOM 815 O O . ASN A 1 106 ? -5.753 -1.468 -3.085 1.00 94.56 106 ASN A O 1
ATOM 819 N N . ILE A 1 107 ? -4.101 -0.054 -3.636 1.00 92.50 107 ILE A N 1
ATOM 820 C CA . ILE A 1 107 ? -3.531 0.005 -2.276 1.00 92.50 107 ILE A CA 1
ATOM 821 C C . ILE A 1 107 ? -4.593 0.461 -1.273 1.00 92.50 107 ILE A C 1
ATOM 823 O O . ILE A 1 107 ? -4.755 -0.145 -0.212 1.00 92.50 107 ILE A O 1
ATOM 827 N N . LYS A 1 108 ? -5.355 1.506 -1.614 1.00 93.94 108 LYS A N 1
ATOM 828 C CA . LYS A 1 108 ? -6.453 1.977 -0.771 1.00 93.94 108 LYS A CA 1
ATOM 829 C C . LYS A 1 108 ? -7.514 0.894 -0.569 1.00 93.94 108 LYS A C 1
ATOM 831 O O . LYS A 1 108 ? -7.938 0.681 0.562 1.00 93.94 108 LYS A O 1
ATOM 836 N N . TYR A 1 109 ? -7.907 0.190 -1.627 1.00 94.12 109 TYR A N 1
ATOM 837 C CA . TYR A 1 109 ? -8.854 -0.921 -1.539 1.00 94.12 109 TYR A CA 1
ATOM 838 C C . TYR A 1 109 ? -8.363 -2.033 -0.595 1.00 94.12 109 TYR A C 1
ATOM 840 O O . TYR A 1 109 ? -9.130 -2.510 0.244 1.00 94.12 109 TYR A O 1
ATOM 848 N N . GLN A 1 110 ? -7.085 -2.416 -0.677 1.00 91.62 110 GLN A N 1
ATOM 849 C CA . GLN A 1 110 ? -6.492 -3.416 0.218 1.00 91.62 110 GLN A CA 1
ATOM 850 C C . GLN A 1 110 ? -6.513 -2.960 1.686 1.00 91.62 110 GLN A C 1
ATOM 852 O O . GLN A 1 110 ? -6.819 -3.757 2.578 1.00 91.62 110 GLN A O 1
ATOM 857 N N . ILE A 1 111 ? -6.235 -1.678 1.935 1.00 92.25 111 ILE A N 1
ATOM 858 C CA . ILE A 1 111 ? -6.284 -1.080 3.273 1.00 92.25 111 ILE A CA 1
ATOM 859 C C . ILE A 1 111 ? -7.710 -1.050 3.817 1.00 92.25 111 ILE A C 1
ATOM 861 O O . ILE A 1 111 ? -7.941 -1.536 4.923 1.00 92.25 111 ILE A O 1
ATOM 865 N N . ASP A 1 112 ? -8.663 -0.538 3.039 1.00 92.31 112 ASP A N 1
ATOM 866 C CA . ASP A 1 112 ? -10.063 -0.431 3.454 1.00 92.31 112 ASP A CA 1
ATOM 867 C C . ASP A 1 112 ? -10.621 -1.830 3.799 1.00 92.31 112 ASP A C 1
ATOM 869 O O . ASP A 1 112 ? -11.279 -2.016 4.825 1.00 92.31 112 ASP A O 1
ATOM 873 N N . LYS A 1 113 ? -10.259 -2.854 3.011 1.00 92.06 113 LYS A N 1
ATOM 874 C CA . LYS A 1 113 ? -10.592 -4.260 3.288 1.00 92.06 113 LYS A CA 1
ATOM 875 C C . LYS A 1 113 ? -9.946 -4.777 4.579 1.00 92.06 113 LYS A C 1
ATOM 877 O O . LYS A 1 113 ? -10.592 -5.491 5.349 1.00 92.06 113 LYS A O 1
ATOM 882 N N . TYR A 1 114 ? -8.678 -4.451 4.832 1.00 90.81 114 TYR A N 1
ATOM 883 C CA . TYR A 1 114 ? -8.006 -4.821 6.081 1.00 90.81 114 TYR A CA 1
ATOM 884 C C . TYR A 1 114 ? -8.686 -4.173 7.295 1.00 90.81 114 TYR A C 1
ATOM 886 O O . TYR A 1 114 ? -8.913 -4.849 8.303 1.00 90.81 114 TYR A O 1
ATOM 894 N N . GLU A 1 115 ? -9.032 -2.890 7.204 1.00 90.50 115 GLU A N 1
ATOM 895 C CA . GLU A 1 115 ? -9.718 -2.148 8.263 1.00 90.50 115 GLU A CA 1
ATOM 896 C C . GLU A 1 115 ? -11.123 -2.711 8.524 1.00 90.50 115 GLU A C 1
ATOM 898 O O . GLU A 1 115 ? -11.497 -2.918 9.680 1.00 90.50 115 GLU A O 1
ATOM 903 N N . GLU A 1 116 ? -11.877 -3.063 7.480 1.00 90.31 116 GLU A N 1
ATOM 904 C CA . GLU A 1 116 ? -13.184 -3.715 7.616 1.00 90.31 116 GLU A CA 1
ATOM 905 C C . GLU A 1 116 ? -13.074 -5.057 8.355 1.00 90.31 116 GLU A C 1
ATOM 907 O O . GLU A 1 116 ? -13.787 -5.301 9.329 1.00 90.31 116 GLU A O 1
ATOM 912 N N . ILE A 1 117 ? -12.125 -5.911 7.958 1.00 90.44 117 ILE A N 1
ATOM 913 C CA . ILE A 1 117 ? -11.923 -7.223 8.589 1.00 90.44 117 ILE A CA 1
ATOM 914 C C . ILE A 1 117 ? -11.449 -7.077 10.042 1.00 90.44 117 ILE A C 1
ATOM 916 O O . ILE A 1 117 ? -11.730 -7.952 10.869 1.00 90.44 117 ILE A O 1
ATOM 920 N N . ASN A 1 118 ? -10.724 -6.007 10.378 1.00 89.38 118 ASN A N 1
ATOM 921 C CA . ASN A 1 118 ? -10.140 -5.799 11.706 1.00 89.38 118 ASN A CA 1
ATOM 922 C C . ASN A 1 118 ? -10.899 -4.809 12.593 1.00 89.38 118 ASN A C 1
ATOM 924 O O . ASN A 1 118 ? -10.455 -4.510 13.706 1.00 89.38 118 ASN A O 1
ATOM 928 N N . THR A 1 119 ? -12.075 -4.373 12.159 1.00 88.25 119 THR A N 1
ATOM 929 C CA . THR A 1 119 ? -13.021 -3.636 12.989 1.00 88.25 119 THR A CA 1
ATOM 930 C C . THR A 1 119 ? -14.149 -4.560 13.435 1.00 88.25 119 THR A C 1
ATOM 932 O O . THR A 1 119 ? -14.563 -5.488 12.747 1.00 88.25 119 THR A O 1
ATOM 935 N N . THR A 1 120 ? -14.623 -4.359 14.659 1.00 86.50 120 THR A N 1
ATOM 936 C CA . THR A 1 120 ? -15.816 -5.021 15.191 1.00 86.50 120 THR A CA 1
ATOM 937 C C . THR A 1 120 ? -16.849 -3.951 15.468 1.00 86.50 120 THR A C 1
ATOM 939 O O . THR A 1 120 ? -16.576 -3.001 16.201 1.00 86.50 120 THR A O 1
ATOM 942 N N . LYS A 1 121 ? -18.035 -4.114 14.887 1.00 87.94 121 LYS A N 1
ATOM 943 C CA . LYS A 1 121 ? -19.174 -3.225 15.106 1.00 87.94 121 LYS A CA 1
ATOM 944 C C . LYS A 1 121 ? -20.083 -3.831 16.164 1.00 87.94 121 LYS A C 1
ATOM 946 O O . LYS A 1 121 ? -20.478 -4.994 16.065 1.00 87.94 121 LYS A O 1
ATOM 951 N N . ARG A 1 122 ? -20.412 -3.052 17.190 1.00 87.44 122 ARG A N 1
ATOM 952 C CA . ARG A 1 122 ? -21.357 -3.438 18.240 1.00 87.44 122 ARG A CA 1
ATOM 953 C C . ARG A 1 122 ? -22.335 -2.302 18.484 1.00 87.44 122 ARG A C 1
ATOM 955 O O . ARG A 1 122 ? -21.936 -1.161 18.673 1.00 87.44 122 ARG A O 1
ATOM 962 N N . TRP A 1 123 ? -23.615 -2.636 18.581 1.00 88.44 123 TRP A N 1
ATOM 963 C CA . TRP A 1 123 ? -24.631 -1.696 19.037 1.00 88.44 123 TRP A CA 1
ATOM 964 C C . TRP A 1 123 ? -24.597 -1.575 20.558 1.00 88.44 123 TRP A C 1
ATOM 966 O O . TRP A 1 123 ? -24.719 -2.576 21.268 1.00 88.44 123 TRP A O 1
ATOM 976 N N . VAL A 1 124 ? -24.447 -0.350 21.052 1.00 89.31 124 VAL A N 1
ATOM 977 C CA . VAL A 1 124 ? -24.556 -0.019 22.473 1.00 89.31 124 VAL A CA 1
ATOM 978 C C . VAL A 1 124 ? -25.839 0.772 22.679 1.00 89.31 124 VAL A C 1
ATOM 980 O O . VAL A 1 124 ? -26.181 1.661 21.898 1.00 89.31 124 VAL A O 1
ATOM 983 N N . TYR A 1 125 ? -26.587 0.401 23.715 1.00 90.75 125 TYR A N 1
ATOM 984 C CA . TYR A 1 125 ? -27.800 1.103 24.100 1.00 90.75 125 TYR A CA 1
ATOM 985 C C . TYR A 1 125 ? -27.485 2.090 25.219 1.00 90.75 125 TYR A C 1
ATOM 987 O O . TYR A 1 125 ? -27.008 1.701 26.287 1.00 90.75 125 TYR A O 1
ATOM 995 N N . ASP A 1 126 ? -27.757 3.366 24.966 1.00 90.31 126 ASP A N 1
ATOM 996 C CA . ASP A 1 126 ? -27.702 4.403 25.981 1.00 90.31 126 ASP A CA 1
ATOM 997 C C . ASP A 1 126 ? -29.023 4.423 26.756 1.00 90.31 126 ASP A C 1
ATOM 999 O O . ASP A 1 126 ? -30.042 4.924 26.281 1.00 90.31 126 ASP A O 1
ATOM 1003 N N . ASN A 1 127 ? -29.004 3.903 27.983 1.00 86.06 127 ASN A N 1
ATOM 1004 C CA . ASN A 1 127 ? -30.170 3.921 28.867 1.00 86.06 127 ASN A CA 1
ATOM 1005 C C . ASN A 1 127 ? -30.620 5.343 29.254 1.00 86.06 127 ASN A C 1
ATOM 1007 O O . ASN A 1 127 ? -31.788 5.524 29.596 1.00 86.06 127 ASN A O 1
ATOM 1011 N N . LYS A 1 128 ? -29.727 6.344 29.216 1.00 89.38 128 LYS A N 1
ATOM 1012 C CA . LYS A 1 128 ? -30.057 7.729 29.589 1.00 89.38 128 LYS A CA 1
ATOM 1013 C C . LYS A 1 128 ? -30.797 8.436 28.463 1.00 89.38 128 LYS A C 1
ATOM 1015 O O . LYS A 1 128 ? -31.852 9.017 28.693 1.00 89.38 128 LYS A O 1
ATOM 1020 N N . ASN A 1 129 ? -30.266 8.333 27.248 1.00 91.06 129 ASN A N 1
ATOM 1021 C CA . ASN A 1 129 ? -30.842 8.988 26.075 1.00 91.06 129 ASN A CA 1
ATOM 1022 C C . ASN A 1 129 ? -31.864 8.112 25.334 1.00 91.06 129 ASN A C 1
ATOM 1024 O O . ASN A 1 129 ? -32.508 8.584 24.402 1.00 91.06 129 ASN A O 1
ATOM 1028 N N . LYS A 1 130 ? -32.040 6.849 25.752 1.00 89.94 130 LYS A N 1
ATOM 1029 C CA . LYS A 1 130 ? -32.888 5.837 25.093 1.00 89.94 130 LYS A CA 1
ATOM 1030 C C . LYS A 1 130 ? -32.550 5.652 23.608 1.00 89.94 130 LYS A C 1
ATOM 1032 O O . LYS A 1 130 ? -33.420 5.337 22.798 1.00 89.94 130 LYS A O 1
ATOM 1037 N N . THR A 1 131 ? -31.285 5.841 23.243 1.00 92.44 131 THR A N 1
ATOM 1038 C CA . THR A 1 131 ? -30.794 5.735 21.866 1.00 92.44 131 THR A CA 1
ATOM 1039 C C . THR A 1 131 ? -29.871 4.534 21.702 1.00 92.44 131 THR A C 1
ATOM 1041 O O . THR A 1 131 ? -29.202 4.091 22.635 1.00 92.44 131 THR A O 1
ATOM 1044 N N . LYS A 1 132 ? -29.838 3.980 20.487 1.00 89.00 132 LYS A N 1
ATOM 1045 C CA . LYS A 1 132 ? -28.831 2.998 20.074 1.00 89.00 132 LYS A CA 1
ATOM 1046 C C . LYS A 1 132 ? -27.775 3.715 19.250 1.00 89.00 132 LYS A C 1
ATOM 1048 O O . LYS A 1 132 ? -28.127 4.463 18.341 1.00 89.00 132 LYS A O 1
ATOM 1053 N N . PHE A 1 133 ? -26.510 3.454 19.539 1.00 90.62 133 PHE A N 1
ATOM 1054 C CA . PHE A 1 133 ? -25.395 3.928 18.730 1.00 90.62 133 PHE A CA 1
ATOM 1055 C C . PHE A 1 133 ? -24.474 2.763 18.375 1.00 90.62 133 PHE A C 1
ATOM 1057 O O . PHE A 1 133 ? -24.337 1.799 19.134 1.00 90.62 133 PHE A O 1
ATOM 1064 N N . GLU A 1 134 ? -23.887 2.831 17.186 1.00 89.62 134 GLU A N 1
ATOM 1065 C CA . GLU A 1 134 ? -22.882 1.872 16.748 1.00 89.62 134 GLU A CA 1
ATOM 1066 C C . GLU A 1 134 ? -21.532 2.276 17.342 1.00 89.62 134 GLU A C 1
ATOM 1068 O O . GLU A 1 134 ? -21.092 3.418 17.214 1.00 89.62 134 GLU A O 1
ATOM 1073 N N . VAL A 1 135 ? -20.885 1.334 18.017 1.00 87.00 135 VAL A N 1
ATOM 1074 C CA . VAL A 1 135 ? -19.510 1.457 18.484 1.00 87.00 135 VAL A CA 1
ATOM 1075 C C . VAL A 1 135 ? -18.646 0.564 17.618 1.00 87.00 135 VAL A C 1
ATOM 1077 O O . VAL A 1 135 ? -18.874 -0.645 17.529 1.00 87.00 135 VAL A O 1
ATOM 1080 N N . THR A 1 136 ? -17.627 1.167 17.021 1.00 87.12 136 THR A N 1
ATOM 1081 C CA . THR A 1 136 ? -16.599 0.460 16.266 1.00 87.12 136 THR A CA 1
ATOM 1082 C C . THR A 1 136 ? -15.366 0.311 17.145 1.00 87.12 136 THR A C 1
ATOM 1084 O O . THR A 1 136 ? -14.806 1.300 17.612 1.00 87.12 136 THR A O 1
ATOM 1087 N N . SER A 1 137 ? -14.941 -0.927 17.380 1.00 86.88 137 SER A N 1
ATOM 1088 C CA . SER A 1 137 ? -13.711 -1.246 18.110 1.00 86.88 137 SER A CA 1
ATOM 1089 C C . SER A 1 137 ? -12.711 -1.950 17.201 1.00 86.88 137 SER A C 1
ATOM 1091 O O . SER A 1 137 ? -13.099 -2.811 16.411 1.00 86.88 137 SER A O 1
ATOM 1093 N N . LEU A 1 138 ? -11.426 -1.633 17.347 1.00 88.31 138 LEU A N 1
ATOM 1094 C CA . LEU A 1 138 ? -10.342 -2.333 16.657 1.00 88.31 138 LEU A CA 1
ATOM 1095 C C . LEU A 1 138 ? -10.071 -3.688 17.321 1.00 88.31 138 LEU A C 1
ATOM 1097 O O . LEU A 1 138 ? -10.162 -3.818 18.545 1.00 88.31 138 LEU A O 1
ATOM 1101 N N . LYS A 1 139 ? -9.728 -4.703 16.522 1.00 88.62 139 LYS A N 1
ATOM 1102 C CA . LYS A 1 139 ? -9.269 -5.992 17.054 1.00 88.62 139 LYS A CA 1
ATOM 1103 C C . LYS A 1 139 ? -7.937 -5.824 17.813 1.00 88.62 139 LYS A C 1
ATOM 1105 O O . LYS A 1 139 ? -7.139 -4.966 17.442 1.00 88.62 139 LYS A O 1
ATOM 1110 N N . PRO A 1 140 ? -7.647 -6.655 18.835 1.00 84.38 140 PRO A N 1
ATOM 1111 C CA . PRO A 1 140 ? -6.427 -6.529 19.647 1.00 84.38 140 PRO A CA 1
ATOM 1112 C C . PRO A 1 140 ? -5.114 -6.623 18.857 1.00 84.38 140 PRO A C 1
ATOM 1114 O O . PRO A 1 140 ? -4.098 -6.088 19.281 1.00 84.38 140 PRO A O 1
ATOM 1117 N N . ASN A 1 141 ? -5.134 -7.309 17.715 1.00 85.38 141 ASN A N 1
ATOM 1118 C CA . ASN A 1 141 ? -4.001 -7.499 16.812 1.00 85.38 141 ASN A CA 1
ATOM 1119 C C . ASN A 1 141 ? -4.020 -6.538 15.610 1.00 85.38 141 ASN A C 1
ATOM 1121 O O . ASN A 1 141 ? -3.355 -6.804 14.610 1.00 85.38 141 ASN A O 1
ATOM 1125 N N . TYR A 1 142 ? -4.806 -5.460 15.674 1.00 88.88 142 TYR A N 1
ATOM 1126 C CA . TYR A 1 142 ? -4.832 -4.450 14.625 1.00 88.88 142 TYR A CA 1
ATOM 1127 C C . TYR A 1 142 ? -3.466 -3.769 14.509 1.00 88.88 142 TYR A C 1
ATOM 1129 O O . TYR A 1 142 ? -2.962 -3.180 15.467 1.00 88.88 142 TYR A O 1
ATOM 1137 N N . ILE A 1 143 ? -2.893 -3.820 13.312 1.00 89.06 143 ILE A N 1
ATOM 1138 C CA . ILE A 1 143 ? -1.688 -3.088 12.943 1.00 89.06 143 ILE A CA 1
ATOM 1139 C C . ILE A 1 143 ? -2.119 -2.028 11.940 1.00 89.06 143 ILE A C 1
ATOM 1141 O O . ILE A 1 143 ? -2.746 -2.357 10.941 1.00 89.06 143 ILE A O 1
ATOM 1145 N N . ASN A 1 144 ? -1.784 -0.761 12.190 1.00 89.31 144 ASN A N 1
ATOM 1146 C CA . ASN A 1 144 ? -2.134 0.312 11.264 1.00 89.31 144 ASN A CA 1
ATOM 1147 C C . ASN A 1 144 ? -1.436 0.082 9.907 1.00 89.31 144 ASN A C 1
ATOM 1149 O O . ASN A 1 144 ? -0.206 0.211 9.847 1.00 89.31 144 ASN A O 1
ATOM 1153 N N . PRO A 1 145 ? -2.182 -0.222 8.826 1.00 90.25 145 PRO A N 1
ATOM 1154 C CA . PRO A 1 145 ? -1.578 -0.552 7.543 1.00 90.25 145 PRO A CA 1
ATOM 1155 C C . PRO A 1 145 ? -0.867 0.660 6.931 1.00 90.25 145 PRO A C 1
ATOM 1157 O O . PRO A 1 145 ? 0.180 0.505 6.316 1.00 90.25 145 PRO A O 1
ATOM 1160 N N . TRP A 1 146 ? -1.334 1.884 7.200 1.00 91.50 146 TRP A N 1
ATOM 1161 C CA . TRP A 1 146 ? -0.727 3.119 6.690 1.00 91.50 146 TRP A CA 1
ATOM 1162 C C . TRP A 1 146 ? 0.720 3.341 7.144 1.00 91.50 146 TRP A C 1
ATOM 1164 O O . TRP A 1 146 ? 1.467 4.048 6.470 1.00 91.50 146 TRP A O 1
ATOM 1174 N N . GLN A 1 147 ? 1.110 2.747 8.276 1.00 92.19 147 GLN A N 1
ATOM 1175 C CA . GLN A 1 147 ? 2.462 2.834 8.838 1.00 92.19 147 GLN A CA 1
ATOM 1176 C C . GLN A 1 147 ? 3.367 1.675 8.393 1.00 92.19 147 GLN A C 1
ATOM 1178 O O . GLN A 1 147 ? 4.538 1.634 8.764 1.00 92.19 147 GLN A O 1
ATOM 1183 N N . GLN A 1 148 ? 2.839 0.714 7.632 1.00 90.81 148 GLN A N 1
ATOM 1184 C CA . GLN A 1 148 ? 3.630 -0.397 7.113 1.00 90.81 148 GLN A CA 1
ATOM 1185 C C . GLN A 1 148 ? 4.526 0.064 5.954 1.00 90.81 148 GLN A C 1
ATOM 1187 O O . GLN A 1 148 ? 4.199 1.050 5.284 1.00 90.81 148 GLN A O 1
ATOM 1192 N N . PRO A 1 149 ? 5.640 -0.643 5.686 1.00 92.44 149 PRO A N 1
ATOM 1193 C CA . PRO A 1 149 ? 6.456 -0.396 4.502 1.00 92.44 149 PRO A CA 1
ATOM 1194 C C . PRO A 1 149 ? 5.610 -0.473 3.225 1.00 92.44 149 PRO A C 1
ATOM 1196 O O . PRO A 1 149 ? 4.834 -1.411 3.053 1.00 92.44 149 PRO A O 1
ATOM 1199 N N . ALA A 1 150 ? 5.772 0.488 2.315 1.00 91.62 150 ALA A N 1
ATOM 1200 C CA . ALA A 1 150 ? 4.942 0.581 1.115 1.00 91.62 150 ALA A CA 1
ATOM 1201 C C . ALA A 1 150 ? 5.257 -0.488 0.060 1.00 91.62 150 ALA A C 1
ATOM 1203 O O . ALA A 1 150 ? 4.383 -0.871 -0.714 1.00 91.62 150 ALA A O 1
ATOM 1204 N N . PHE A 1 151 ? 6.504 -0.969 0.018 1.00 92.25 151 PHE A N 1
ATOM 1205 C CA . PHE A 1 151 ? 6.986 -1.833 -1.061 1.00 92.25 151 PHE A CA 1
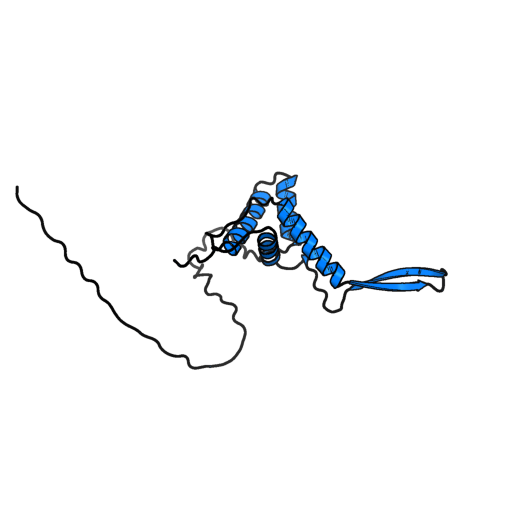ATOM 1206 C C . PHE A 1 151 ? 6.143 -3.110 -1.253 1.00 92.25 151 PHE A C 1
ATOM 1208 O O . PHE A 1 151 ? 5.701 -3.325 -2.380 1.00 92.25 151 PHE A O 1
ATOM 1215 N N . PRO A 1 152 ? 5.827 -3.908 -0.207 1.00 91.75 152 PRO A N 1
ATOM 1216 C CA . PRO A 1 152 ? 5.001 -5.108 -0.364 1.00 91.75 152 PRO A CA 1
ATOM 1217 C C . PRO A 1 152 ? 3.602 -4.815 -0.924 1.00 91.75 152 PRO A C 1
ATOM 1219 O O . PRO A 1 152 ? 3.144 -5.503 -1.831 1.00 91.75 152 PRO A O 1
ATOM 1222 N N . PHE A 1 153 ? 2.958 -3.741 -0.459 1.00 92.69 153 PHE A N 1
ATOM 1223 C CA . PHE A 1 153 ? 1.618 -3.351 -0.911 1.00 92.69 153 PHE A CA 1
ATOM 1224 C C . PHE A 1 153 ? 1.600 -2.947 -2.386 1.00 92.69 153 PHE A C 1
ATOM 1226 O O . PHE A 1 153 ? 0.672 -3.284 -3.112 1.00 92.69 153 PHE A O 1
ATOM 1233 N N . ILE A 1 154 ? 2.645 -2.265 -2.862 1.00 92.88 154 ILE A N 1
ATOM 1234 C CA . ILE A 1 154 ? 2.767 -1.931 -4.286 1.00 92.88 154 ILE A CA 1
ATOM 1235 C C . ILE A 1 154 ? 3.007 -3.185 -5.110 1.00 92.88 154 ILE A C 1
ATOM 1237 O O . ILE A 1 154 ? 2.407 -3.335 -6.169 1.00 92.88 154 ILE A O 1
ATOM 1241 N N . THR A 1 155 ? 3.891 -4.080 -4.660 1.00 92.56 155 THR A N 1
ATOM 1242 C CA . THR A 1 155 ? 4.158 -5.311 -5.408 1.00 92.56 155 THR A CA 1
ATOM 1243 C C . THR A 1 155 ? 2.906 -6.177 -5.507 1.00 92.56 155 THR A C 1
ATOM 1245 O O . THR A 1 155 ? 2.630 -6.698 -6.586 1.00 92.56 155 THR A O 1
ATOM 1248 N N . ASP A 1 156 ? 2.114 -6.256 -4.437 1.00 93.31 156 ASP A N 1
ATOM 1249 C CA . ASP A 1 156 ? 0.836 -6.970 -4.428 1.00 93.31 156 ASP A CA 1
ATOM 1250 C C . ASP A 1 156 ? -0.183 -6.285 -5.348 1.00 93.31 156 ASP A C 1
ATOM 1252 O O . ASP A 1 156 ? -0.783 -6.951 -6.192 1.00 93.31 156 ASP A O 1
ATOM 1256 N N . ALA A 1 157 ? -0.305 -4.955 -5.279 1.00 94.00 157 ALA A N 1
ATOM 1257 C CA . ALA A 1 157 ? -1.169 -4.184 -6.174 1.00 94.00 157 ALA A CA 1
ATOM 1258 C C . ALA A 1 157 ? -0.803 -4.387 -7.653 1.00 94.00 157 ALA A C 1
ATOM 1260 O O . ALA A 1 157 ? -1.673 -4.630 -8.485 1.00 94.00 157 ALA A O 1
ATOM 1261 N N . LEU A 1 158 ? 0.486 -4.347 -7.999 1.00 94.06 158 LEU A N 1
ATOM 1262 C CA . LEU A 1 158 ? 0.958 -4.592 -9.363 1.00 94.06 158 LEU A CA 1
ATOM 1263 C C . LEU A 1 158 ? 0.604 -6.007 -9.836 1.00 94.06 158 LEU A C 1
ATOM 1265 O O . LEU A 1 158 ? 0.176 -6.177 -10.979 1.00 94.06 158 LEU A O 1
ATOM 1269 N N . ILE A 1 159 ? 0.759 -7.018 -8.976 1.00 93.81 159 ILE A N 1
ATOM 1270 C CA . ILE A 1 159 ? 0.385 -8.405 -9.287 1.00 93.81 159 ILE A CA 1
ATOM 1271 C C . ILE A 1 159 ? -1.124 -8.517 -9.538 1.00 93.81 159 ILE A C 1
ATOM 1273 O O . ILE A 1 159 ? -1.528 -9.106 -10.544 1.00 93.81 159 ILE A O 1
ATOM 1277 N N . GLU A 1 160 ? -1.952 -7.927 -8.672 1.00 94.19 160 GLU A N 1
ATOM 1278 C CA . GLU A 1 160 ? -3.413 -7.904 -8.829 1.00 94.19 160 GLU A CA 1
ATOM 1279 C C . GLU A 1 160 ? -3.849 -7.180 -10.110 1.00 94.19 160 GLU A C 1
ATOM 1281 O O . GLU A 1 160 ? -4.774 -7.623 -10.792 1.00 94.19 160 GLU A O 1
ATOM 1286 N N . LEU A 1 161 ? -3.137 -6.114 -10.484 1.00 94.00 161 LEU A N 1
ATOM 1287 C CA . LEU A 1 161 ? -3.362 -5.344 -11.711 1.00 94.00 161 LEU A CA 1
AT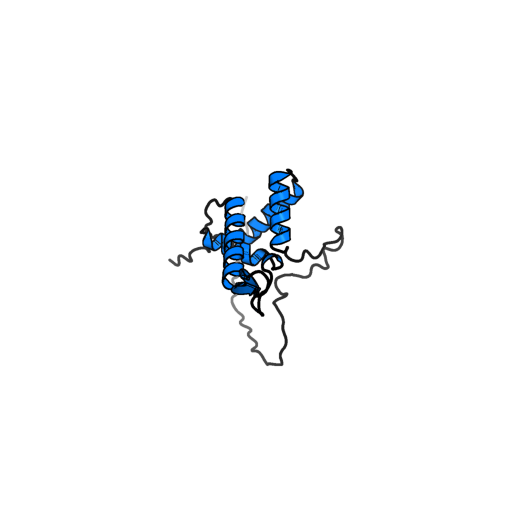OM 1288 C C . LEU A 1 161 ? -2.767 -6.007 -12.968 1.00 94.00 161 LEU A C 1
ATOM 1290 O O . LEU A 1 161 ? -2.916 -5.488 -14.074 1.00 94.00 161 LEU A O 1
ATOM 1294 N N . GLY A 1 162 ? -2.140 -7.178 -12.831 1.00 92.75 162 GLY A N 1
ATOM 1295 C CA . GLY A 1 162 ? -1.770 -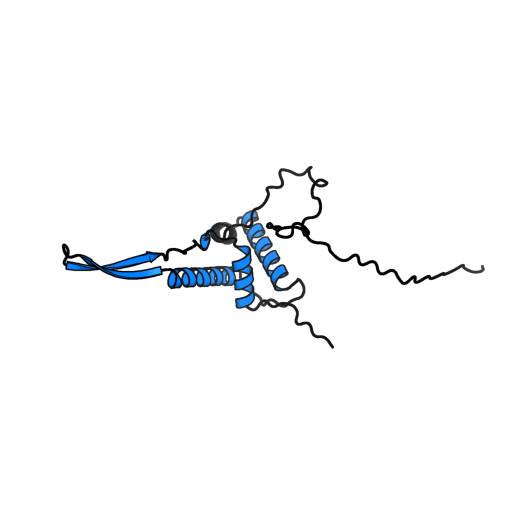8.039 -13.953 1.00 92.75 162 GLY A CA 1
ATOM 1296 C C . GLY A 1 162 ? -0.283 -8.084 -14.299 1.00 92.75 162 GLY A C 1
ATOM 1297 O O . GLY A 1 162 ? 0.066 -8.725 -15.294 1.00 92.75 162 GLY A O 1
ATOM 1298 N N . CYS A 1 163 ? 0.597 -7.473 -13.501 1.00 92.06 163 CYS A N 1
ATOM 1299 C CA . CYS A 1 163 ? 2.038 -7.687 -13.617 1.00 92.06 163 CYS A CA 1
ATOM 1300 C C . CYS A 1 163 ? 2.413 -9.123 -13.252 1.00 92.06 163 CYS A C 1
ATOM 1302 O O . CYS A 1 163 ? 2.011 -9.655 -12.216 1.00 92.06 163 CYS A O 1
ATOM 1304 N N . LYS A 1 164 ? 3.218 -9.766 -14.098 1.00 90.69 164 LYS A N 1
ATOM 1305 C CA . LYS A 1 164 ? 3.602 -11.169 -13.926 1.00 90.69 164 LYS A CA 1
ATOM 1306 C C . LYS A 1 164 ? 5.092 -11.362 -14.149 1.00 90.69 164 LYS A C 1
ATOM 1308 O O . LYS A 1 164 ? 5.711 -10.710 -14.989 1.00 90.69 164 LYS A O 1
ATOM 1313 N N . LYS A 1 165 ? 5.649 -12.326 -13.416 1.00 86.31 165 LYS A N 1
ATOM 1314 C CA . LYS A 1 165 ? 6.990 -12.869 -13.663 1.00 86.31 165 LYS A CA 1
ATOM 1315 C C . LYS A 1 165 ? 7.067 -13.448 -15.086 1.00 86.31 165 LYS A C 1
ATOM 1317 O O . LYS A 1 165 ? 6.028 -13.825 -15.635 1.00 86.31 165 LYS A O 1
ATOM 1322 N N . PRO A 1 166 ? 8.269 -13.563 -15.671 1.00 80.88 166 PRO A N 1
ATOM 1323 C CA . PRO A 1 166 ? 8.437 -14.194 -16.972 1.00 80.88 166 PRO A CA 1
ATOM 1324 C C . PRO A 1 166 ? 7.918 -15.628 -16.878 1.00 80.88 166 PRO A C 1
ATOM 1326 O O . PRO A 1 166 ? 8.253 -16.351 -15.934 1.00 80.88 166 PRO A O 1
ATOM 1329 N N . SER A 1 167 ? 7.088 -16.048 -17.830 1.00 75.94 167 SER A N 1
ATOM 1330 C CA . SER A 1 167 ? 6.771 -17.464 -17.962 1.00 75.94 167 SER A CA 1
ATOM 1331 C C . SER A 1 167 ? 8.055 -18.169 -18.382 1.00 75.94 167 SER A C 1
ATOM 1333 O O . SER A 1 167 ? 8.554 -17.908 -19.479 1.00 75.94 167 SER A O 1
ATOM 1335 N N . ASN A 1 168 ? 8.598 -19.040 -17.530 1.00 63.38 168 ASN A N 1
ATOM 1336 C CA . ASN A 1 168 ? 9.641 -19.977 -17.937 1.00 63.38 168 ASN A CA 1
ATOM 1337 C C . ASN A 1 168 ? 9.045 -20.890 -19.015 1.00 63.38 168 ASN A C 1
ATOM 1339 O O . ASN A 1 168 ? 8.497 -21.946 -18.712 1.00 63.38 168 ASN A O 1
ATOM 1343 N N . THR A 1 169 ? 9.107 -20.461 -20.272 1.00 49.72 169 THR A N 1
ATOM 1344 C CA . THR A 1 169 ? 8.822 -21.330 -21.408 1.00 49.72 169 THR A CA 1
ATOM 1345 C C . THR A 1 169 ? 10.097 -22.117 -21.634 1.00 49.72 169 THR A C 1
ATOM 1347 O O . THR A 1 169 ? 10.989 -21.689 -22.358 1.00 49.72 169 THR A O 1
ATOM 1350 N N . THR A 1 170 ? 10.231 -23.225 -20.913 1.00 47.88 170 THR A N 1
ATOM 1351 C CA . THR A 1 170 ? 11.174 -24.275 -21.279 1.00 47.88 170 THR A CA 1
ATOM 1352 C C . THR A 1 170 ? 10.622 -24.927 -22.546 1.00 47.88 170 THR A C 1
ATOM 1354 O O . THR A 1 170 ? 9.592 -25.599 -22.489 1.00 47.88 170 THR A O 1
ATOM 1357 N N . GLN A 1 171 ? 11.268 -24.672 -23.682 1.00 34.56 171 GLN A N 1
ATOM 1358 C CA . GLN A 1 171 ? 11.265 -25.568 -24.838 1.00 34.56 171 GLN A CA 1
ATOM 1359 C C . GLN A 1 171 ? 12.684 -26.082 -25.027 1.00 34.56 171 GLN A C 1
ATOM 1361 O O . GLN A 1 171 ? 13.616 -25.256 -24.891 1.00 34.56 171 GLN A O 1
#

pLDDT: mean 72.31, std 23.76, range [26.3, 94.56]

Radius of gyration: 26.8 Å; chains: 1; bounding box: 88×50×78 Å

Foldseek 3Di:
DDDDDDDDDDDDDDDDDDDDDDDDDDDDDDDPPVDPDCVVVPPDPDPDPPDQDFLQVLVVLCCCCVPVVPVVSVVVNVVLLVVLLCVQAVVPWDFDPDDPVQLNVQLVVVQVVLQVVQKDWDWDADPVVRDIDIDIDGHPPDDRNRRDRCSVSSNVSRVVNPTHYDPPPDD